Protein AF-A0A958LBC7-F1 (afdb_monomer_lite)

Radius of gyration: 16.99 Å; chains: 1; bounding box: 45×21×52 Å

Sequence (124 aa):
MTSYHLFGLLSSVLFLVMLAIGFGHQVWLIVRRKAEIASGTRSPHTATESLSTNYVATIFLTFYFFFVYGLSTKEIVHYIVWPRLAAALVAVWLLAEIARDRNERRARYFASGAAVLLGLVVLA

Structure (mmCIF, N/CA/C/O backbone):
data_AF-A0A958LBC7-F1
#
_entry.id   AF-A0A958LBC7-F1
#
loop_
_atom_site.group_PDB
_atom_site.id
_atom_site.type_symbol
_atom_site.label_atom_id
_atom_site.label_alt_id
_atom_site.label_comp_id
_atom_site.label_asym_id
_atom_site.label_entity_id
_atom_site.label_seq_id
_atom_site.pdbx_PDB_ins_code
_atom_site.Cartn_x
_atom_site.Cartn_y
_atom_site.Cartn_z
_atom_site.occupancy
_atom_site.B_iso_or_equiv
_atom_site.auth_seq_id
_atom_site.auth_comp_id
_atom_site.auth_asym_id
_atom_site.auth_atom_id
_atom_site.pdbx_PDB_model_num
ATOM 1 N N . MET A 1 1 ? 25.294 6.085 -20.748 1.00 59.06 1 MET A N 1
ATOM 2 C CA . MET A 1 1 ? 24.392 4.986 -20.331 1.00 59.06 1 MET A CA 1
ATOM 3 C C . MET A 1 1 ? 24.420 4.728 -18.823 1.00 59.06 1 MET A C 1
ATOM 5 O O . MET A 1 1 ? 23.378 4.438 -18.262 1.00 59.06 1 MET A O 1
ATOM 9 N N . THR A 1 2 ? 25.541 4.932 -18.128 1.00 74.69 2 THR A N 1
ATOM 10 C CA . THR A 1 2 ? 25.684 4.664 -16.682 1.00 74.69 2 THR A CA 1
ATOM 11 C C . THR A 1 2 ? 24.836 5.564 -15.769 1.00 74.69 2 THR A C 1
ATOM 13 O O . THR A 1 2 ? 24.215 5.068 -14.834 1.00 74.69 2 THR A O 1
ATOM 16 N N . SER A 1 3 ? 24.739 6.868 -16.053 1.00 80.31 3 SER A N 1
ATOM 17 C CA . SER A 1 3 ? 24.035 7.815 -15.168 1.00 80.31 3 SER A CA 1
ATOM 18 C C . SER A 1 3 ? 22.519 7.591 -15.122 1.00 80.31 3 SER A C 1
ATOM 20 O O . SER A 1 3 ? 21.920 7.688 -14.059 1.00 80.31 3 SER A O 1
ATOM 22 N N . TYR A 1 4 ? 21.896 7.238 -16.251 1.00 83.31 4 TYR A N 1
ATOM 23 C CA . TYR A 1 4 ? 20.452 6.984 -16.338 1.00 83.31 4 TYR A CA 1
ATOM 24 C C . TYR A 1 4 ? 20.023 5.799 -15.461 1.00 83.31 4 TYR A C 1
ATOM 26 O O . TYR 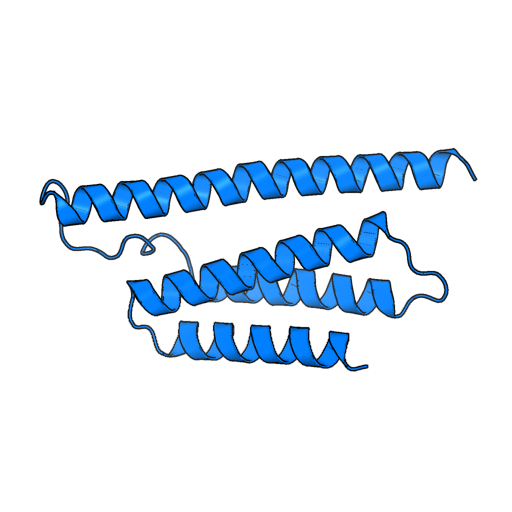A 1 4 ? 19.104 5.926 -14.653 1.00 83.31 4 TYR A O 1
ATOM 34 N N . HIS A 1 5 ? 20.741 4.675 -15.551 1.00 83.88 5 HIS A N 1
ATOM 35 C CA . HIS A 1 5 ? 20.473 3.508 -14.709 1.00 83.88 5 HIS A CA 1
ATOM 36 C C . HIS A 1 5 ? 20.767 3.777 -13.229 1.00 83.88 5 HIS A C 1
ATOM 38 O O . HIS A 1 5 ? 20.027 3.295 -12.375 1.00 83.88 5 HIS A O 1
ATOM 44 N N . LEU A 1 6 ? 21.792 4.579 -12.917 1.00 87.25 6 LEU A N 1
ATOM 45 C CA . LEU A 1 6 ? 22.117 4.957 -11.541 1.00 87.25 6 LEU A CA 1
ATOM 46 C C . LEU A 1 6 ? 21.005 5.800 -10.897 1.00 87.25 6 LEU A C 1
ATOM 48 O O . LEU A 1 6 ? 20.545 5.472 -9.804 1.00 87.25 6 LEU A O 1
ATOM 52 N N . PHE A 1 7 ? 20.535 6.851 -11.579 1.00 89.12 7 PHE A N 1
ATOM 53 C CA . PHE A 1 7 ? 19.434 7.680 -11.077 1.00 89.12 7 PHE A CA 1
ATOM 54 C C . PHE A 1 7 ? 18.116 6.902 -11.003 1.00 89.12 7 PHE A C 1
ATOM 56 O O . PHE A 1 7 ? 17.360 7.066 -10.043 1.00 89.12 7 PHE A O 1
ATOM 63 N N . GLY A 1 8 ? 17.862 6.015 -11.971 1.00 86.38 8 GLY A N 1
ATOM 64 C CA . GLY A 1 8 ? 16.713 5.112 -11.949 1.00 86.38 8 GLY A CA 1
ATOM 65 C C . GLY A 1 8 ? 16.727 4.180 -10.737 1.00 86.38 8 GLY A C 1
ATOM 66 O O . GLY A 1 8 ? 15.743 4.109 -9.996 1.00 86.38 8 GLY A O 1
ATOM 67 N N . LEU A 1 9 ? 17.863 3.526 -10.481 1.00 88.25 9 LEU A N 1
ATOM 68 C CA . LEU A 1 9 ? 18.049 2.659 -9.321 1.00 88.25 9 LEU A CA 1
ATOM 69 C C . LEU A 1 9 ? 17.861 3.437 -8.015 1.00 88.25 9 LEU A C 1
ATOM 71 O O . LEU A 1 9 ? 17.054 3.029 -7.181 1.00 88.25 9 LEU A O 1
ATOM 75 N N . LEU A 1 10 ? 18.531 4.583 -7.865 1.00 92.06 10 LEU A N 1
ATOM 76 C CA . LEU A 1 10 ? 18.417 5.425 -6.674 1.00 92.06 10 LEU A CA 1
ATOM 77 C C . LEU A 1 10 ? 16.961 5.833 -6.411 1.00 92.06 10 LEU A C 1
ATOM 79 O O . LEU A 1 10 ? 16.474 5.683 -5.292 1.00 92.06 10 LEU A O 1
ATOM 83 N N . SER A 1 11 ? 16.246 6.282 -7.446 1.00 90.56 11 SER A N 1
ATOM 84 C CA . SER A 1 11 ? 14.829 6.638 -7.338 1.00 90.56 11 SER A CA 1
ATOM 85 C C . SER A 1 11 ? 13.976 5.457 -6.871 1.00 90.56 11 SER A C 1
ATOM 87 O O . SER A 1 11 ? 13.151 5.619 -5.971 1.00 90.56 11 SER A O 1
ATOM 89 N N . SER A 1 12 ? 14.192 4.262 -7.429 1.00 90.88 12 SER A N 1
ATOM 90 C CA . SER A 1 12 ? 13.433 3.069 -7.035 1.00 90.88 12 SER A CA 1
ATOM 91 C C . SER A 1 12 ? 13.696 2.636 -5.599 1.00 90.88 12 SER A C 1
ATOM 93 O O . SER A 1 12 ? 12.748 2.321 -4.882 1.00 90.88 12 SER A O 1
ATOM 95 N N . VAL A 1 13 ? 14.955 2.679 -5.156 1.00 92.38 13 VAL A N 1
ATOM 96 C CA . VAL A 1 13 ? 15.334 2.339 -3.782 1.00 92.38 13 VAL A CA 1
ATOM 97 C C . VAL A 1 13 ? 14.706 3.332 -2.814 1.00 92.38 13 VAL A C 1
ATOM 99 O O . VAL A 1 13 ? 14.038 2.917 -1.871 1.00 92.38 13 VAL A O 1
ATOM 102 N N . LEU A 1 14 ? 14.838 4.636 -3.076 1.00 93.44 14 LEU A N 1
ATOM 103 C CA . LEU A 1 14 ? 14.224 5.670 -2.241 1.00 93.44 14 LEU A CA 1
ATOM 104 C C . LEU A 1 14 ? 12.703 5.509 -2.177 1.00 93.44 14 LEU A C 1
ATOM 106 O O . LEU A 1 14 ? 12.130 5.564 -1.091 1.00 93.44 14 LEU A O 1
ATOM 110 N N . PHE A 1 15 ? 12.051 5.251 -3.311 1.00 93.69 15 PHE A N 1
ATOM 111 C CA . PHE A 1 15 ? 10.611 5.018 -3.349 1.00 93.69 15 PHE A CA 1
ATOM 112 C C . PHE A 1 15 ? 10.206 3.796 -2.516 1.00 93.69 15 PHE A C 1
ATOM 114 O O . PHE A 1 15 ? 9.269 3.887 -1.727 1.00 93.69 15 PHE A O 1
ATOM 121 N N . LEU A 1 16 ? 10.910 2.669 -2.654 1.00 93.38 16 LEU A N 1
ATOM 122 C CA . LEU A 1 16 ? 10.619 1.449 -1.895 1.00 93.38 16 LEU A CA 1
ATOM 123 C C . LEU A 1 16 ? 10.845 1.636 -0.392 1.00 93.38 16 LEU A C 1
ATOM 125 O O . LEU A 1 16 ? 10.032 1.170 0.402 1.00 93.38 16 LEU A O 1
ATOM 129 N N . VAL A 1 17 ? 11.899 2.355 0.003 1.00 94.31 17 VAL A N 1
ATOM 130 C CA . VAL A 1 17 ? 12.156 2.685 1.413 1.00 94.31 17 VAL A CA 1
ATOM 131 C C . VAL A 1 17 ? 11.039 3.572 1.965 1.00 94.31 17 VAL A C 1
ATOM 133 O O . VAL A 1 17 ? 10.491 3.272 3.024 1.00 94.31 17 VAL A O 1
ATOM 136 N N . MET A 1 18 ? 10.640 4.621 1.239 1.00 94.12 18 MET A N 1
ATOM 137 C CA . MET A 1 18 ? 9.535 5.492 1.660 1.00 94.12 18 MET A CA 1
ATOM 138 C C . MET A 1 18 ? 8.201 4.743 1.725 1.00 94.12 18 MET A C 1
ATOM 140 O O . MET A 1 18 ? 7.436 4.934 2.671 1.00 94.12 18 MET A O 1
ATOM 144 N N . LEU A 1 19 ? 7.940 3.853 0.764 1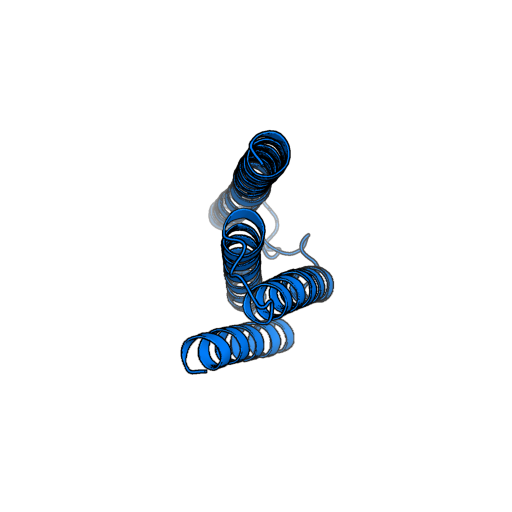.00 92.94 19 LEU A N 1
ATOM 145 C CA . LEU A 1 19 ? 6.768 2.981 0.766 1.00 92.94 19 LEU A CA 1
ATOM 146 C C . LEU A 1 19 ? 6.769 2.074 2.000 1.00 92.94 19 LEU A C 1
ATOM 148 O O . LEU A 1 19 ? 5.757 2.006 2.692 1.00 92.94 19 LEU A O 1
ATOM 152 N N . ALA A 1 20 ? 7.891 1.416 2.302 1.00 90.50 20 ALA A N 1
ATOM 153 C CA . ALA A 1 20 ? 8.013 0.519 3.446 1.00 90.50 20 ALA A CA 1
ATOM 154 C C . ALA A 1 20 ? 7.821 1.256 4.779 1.00 90.50 20 ALA A C 1
ATOM 156 O O . ALA A 1 20 ? 7.083 0.775 5.637 1.00 90.50 20 ALA A O 1
ATOM 157 N N . ILE A 1 21 ? 8.423 2.439 4.938 1.00 93.62 21 ILE A N 1
ATOM 158 C CA . ILE A 1 21 ? 8.270 3.266 6.145 1.00 93.62 21 ILE A CA 1
ATOM 159 C C . ILE A 1 21 ? 6.817 3.729 6.296 1.00 93.62 21 ILE A C 1
ATOM 161 O O . ILE A 1 21 ? 6.209 3.529 7.349 1.00 93.62 21 ILE A O 1
ATOM 165 N N . GLY A 1 22 ? 6.240 4.323 5.247 1.00 91.62 22 GLY A N 1
ATOM 166 C CA . GLY A 1 22 ? 4.877 4.850 5.284 1.00 91.62 22 GLY A CA 1
ATOM 167 C C . GLY A 1 22 ? 3.840 3.754 5.518 1.00 91.62 22 GLY A C 1
ATOM 168 O O . GLY A 1 22 ? 2.967 3.893 6.378 1.00 91.62 22 GLY A O 1
ATOM 169 N N . PHE A 1 23 ? 3.966 2.636 4.802 1.00 91.06 23 PHE A N 1
ATOM 170 C CA . PHE A 1 23 ? 3.090 1.484 4.972 1.00 91.06 23 PHE A CA 1
ATOM 171 C C . PHE A 1 23 ? 3.264 0.833 6.344 1.00 91.06 23 PHE A C 1
ATOM 173 O O . PHE A 1 23 ? 2.273 0.608 7.033 1.00 91.06 23 PHE A O 1
ATOM 180 N N . GLY A 1 24 ? 4.503 0.594 6.781 1.00 89.75 24 GLY A N 1
ATOM 181 C CA . GLY A 1 24 ? 4.794 0.014 8.092 1.00 89.75 24 GLY A CA 1
ATOM 182 C C . GLY A 1 24 ? 4.206 0.842 9.233 1.00 89.75 24 GLY A C 1
ATOM 183 O O . GLY A 1 24 ? 3.577 0.291 10.136 1.00 89.75 24 GLY A O 1
ATOM 184 N N . HIS A 1 25 ? 4.308 2.171 9.149 1.00 91.19 25 HIS A N 1
ATOM 185 C CA . HIS A 1 25 ? 3.673 3.071 10.108 1.00 91.19 25 HIS A CA 1
ATOM 186 C C . HIS A 1 25 ? 2.136 2.960 10.090 1.00 91.19 25 HIS A C 1
ATOM 188 O O . HIS A 1 25 ? 1.513 2.927 11.152 1.00 91.19 25 HIS A O 1
ATOM 194 N N . GLN A 1 26 ? 1.511 2.842 8.911 1.00 90.56 26 GLN A N 1
ATOM 195 C CA . GLN A 1 26 ? 0.061 2.623 8.803 1.00 90.56 26 GLN A CA 1
ATOM 196 C C . GLN A 1 26 ? -0.369 1.283 9.413 1.00 90.56 26 GLN A C 1
ATOM 198 O O . GLN A 1 26 ? -1.319 1.251 10.195 1.00 90.56 26 GLN A O 1
ATOM 203 N N . VAL A 1 27 ? 0.345 0.191 9.119 1.00 88.81 27 VAL A N 1
ATOM 204 C CA . VAL A 1 27 ? 0.069 -1.127 9.716 1.00 88.81 27 VAL A CA 1
ATOM 205 C C . VAL A 1 27 ? 0.198 -1.065 11.235 1.00 88.81 27 VAL A C 1
ATOM 207 O O . VAL A 1 27 ? -0.700 -1.520 11.943 1.00 88.81 27 VAL A O 1
ATOM 210 N N . TRP A 1 28 ? 1.269 -0.452 11.744 1.00 89.12 28 TRP A N 1
ATOM 211 C CA . TRP A 1 28 ? 1.478 -0.291 13.181 1.00 89.12 28 TRP A CA 1
ATOM 212 C C . TRP A 1 28 ? 0.331 0.480 13.849 1.00 89.12 28 TRP A C 1
ATOM 214 O O . TRP A 1 28 ? -0.181 0.038 14.879 1.00 89.12 28 TRP A O 1
ATOM 224 N N . LEU A 1 29 ? -0.136 1.579 13.244 1.00 89.44 29 LEU A N 1
ATOM 225 C CA . LEU A 1 29 ? -1.282 2.339 13.754 1.00 89.44 29 LEU A CA 1
ATOM 226 C C . LEU A 1 29 ? -2.568 1.506 13.784 1.00 89.44 29 LEU A C 1
ATOM 228 O O . LEU A 1 29 ? -3.304 1.568 14.770 1.00 89.44 29 LEU A O 1
ATOM 232 N N . ILE A 1 30 ? -2.841 0.732 12.731 1.00 88.81 30 ILE A N 1
ATOM 233 C CA . ILE A 1 30 ? -4.026 -0.133 12.660 1.00 88.81 30 ILE A CA 1
ATOM 234 C C . ILE A 1 30 ? -3.958 -1.206 13.753 1.00 88.81 30 ILE A C 1
ATOM 236 O O . ILE A 1 30 ? -4.910 -1.352 14.519 1.00 88.81 30 ILE A O 1
ATOM 240 N N . VAL A 1 31 ? -2.830 -1.914 13.873 1.00 88.19 31 VAL A N 1
ATOM 241 C CA . VAL A 1 31 ? -2.633 -2.974 14.878 1.00 88.19 31 VAL A CA 1
ATOM 242 C C . VAL A 1 31 ? -2.765 -2.418 16.293 1.00 88.19 31 VAL A C 1
ATOM 244 O O . VAL A 1 31 ? -3.500 -2.977 17.108 1.00 88.19 31 VAL A O 1
ATOM 247 N N . ARG A 1 32 ? -2.114 -1.285 16.576 1.00 88.50 32 ARG A N 1
ATOM 248 C CA . ARG A 1 32 ? -2.194 -0.625 17.881 1.00 88.50 32 ARG A CA 1
ATOM 249 C C . ARG A 1 32 ? -3.634 -0.246 18.233 1.00 88.50 32 ARG A C 1
ATOM 251 O O . ARG A 1 32 ? -4.079 -0.534 19.338 1.00 88.50 32 ARG A O 1
ATOM 258 N N . ARG A 1 33 ? -4.382 0.355 17.301 1.00 88.38 33 ARG A N 1
ATOM 259 C CA . ARG A 1 33 ? -5.786 0.736 17.539 1.00 88.38 33 ARG A CA 1
ATOM 260 C C . ARG A 1 33 ? -6.676 -0.480 17.767 1.00 88.38 33 ARG A C 1
ATOM 262 O O . ARG A 1 33 ? -7.511 -0.441 18.662 1.00 88.38 33 ARG A O 1
ATOM 269 N N . LYS A 1 34 ? -6.479 -1.567 17.012 1.00 86.62 34 LYS A N 1
ATOM 270 C CA . LYS A 1 34 ? -7.202 -2.830 17.234 1.00 86.62 34 LYS A CA 1
ATOM 271 C C . LYS A 1 34 ? -6.955 -3.388 18.635 1.00 86.62 34 LYS A C 1
ATOM 273 O O . LYS A 1 34 ? -7.907 -3.815 19.281 1.00 86.62 34 LYS A O 1
ATOM 278 N N . ALA A 1 35 ? -5.712 -3.335 19.116 1.00 86.69 35 ALA A N 1
ATOM 279 C CA . ALA A 1 35 ? -5.377 -3.740 20.478 1.00 86.69 35 ALA A CA 1
ATOM 280 C C . ALA A 1 35 ? -6.050 -2.839 21.533 1.00 86.69 35 ALA A C 1
ATOM 282 O O . ALA A 1 35 ? -6.657 -3.366 22.458 1.00 86.69 35 ALA A O 1
ATOM 283 N N . GLU A 1 36 ? -6.016 -1.510 21.359 1.00 86.50 36 GLU A N 1
ATOM 284 C CA . GLU A 1 36 ? -6.662 -0.536 22.265 1.00 86.50 36 GLU A CA 1
ATOM 285 C C . GLU A 1 36 ? -8.192 -0.717 22.355 1.00 86.50 36 GLU A C 1
ATOM 287 O O . GLU A 1 36 ? -8.782 -0.533 23.423 1.00 86.50 36 GLU A O 1
ATOM 292 N N . ILE A 1 37 ? -8.842 -1.073 21.240 1.00 85.00 37 ILE A N 1
ATOM 293 C CA . ILE A 1 37 ? -10.281 -1.380 21.192 1.00 85.00 37 ILE A CA 1
ATOM 294 C C . ILE A 1 37 ? -10.562 -2.703 21.917 1.00 85.00 37 ILE A C 1
ATOM 296 O O . ILE A 1 37 ? -11.492 -2.780 22.717 1.00 85.00 37 ILE A O 1
ATOM 300 N N . ALA A 1 38 ? -9.746 -3.735 21.677 1.00 83.62 38 ALA A N 1
ATOM 301 C CA . ALA A 1 38 ? -9.903 -5.040 22.317 1.00 83.62 38 ALA A CA 1
ATOM 302 C C . ALA A 1 38 ? -9.689 -4.987 23.842 1.00 83.62 38 ALA A C 1
ATOM 304 O O . ALA A 1 38 ? -10.357 -5.710 24.576 1.00 83.62 38 ALA A O 1
ATOM 305 N N . SER A 1 39 ? -8.799 -4.114 24.327 1.00 84.75 39 SER A N 1
ATOM 306 C CA . SER A 1 39 ? -8.551 -3.899 25.759 1.0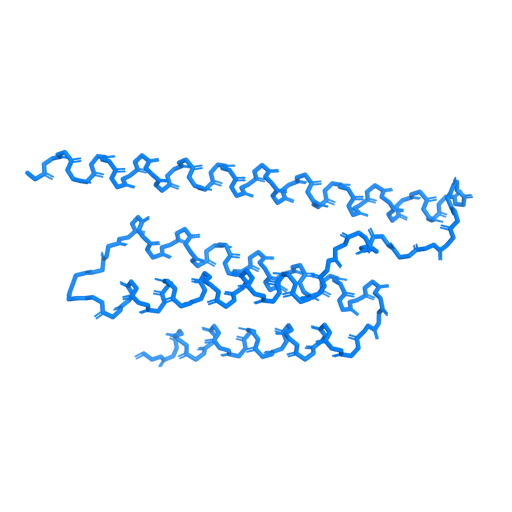0 84.75 39 SER A CA 1
ATOM 307 C C . SER A 1 39 ? -9.550 -2.948 26.432 1.00 84.75 39 SER A C 1
ATOM 309 O O . SER A 1 39 ? -9.399 -2.651 27.616 1.00 84.75 39 SER A O 1
ATOM 311 N N . GLY A 1 40 ? -10.543 -2.428 25.698 1.00 80.44 40 GLY A N 1
ATOM 312 C CA . GLY A 1 40 ? -11.555 -1.497 26.217 1.00 80.44 40 GLY A CA 1
ATOM 313 C C . GLY A 1 40 ? -11.009 -0.120 26.616 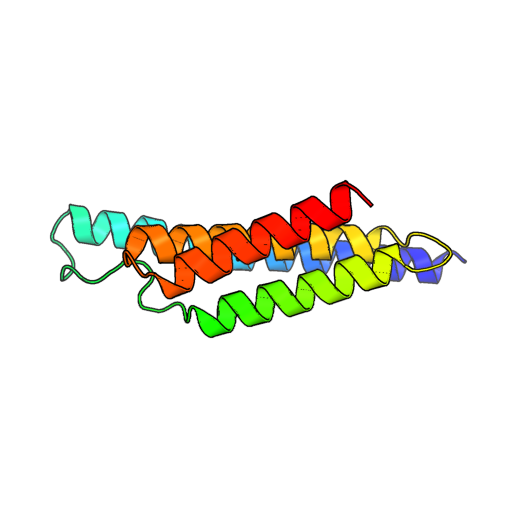1.00 80.44 40 GLY A C 1
ATOM 314 O O . GLY A 1 40 ? -11.717 0.674 27.228 1.00 80.44 40 GLY A O 1
ATOM 315 N N . THR A 1 41 ? -9.752 0.182 26.282 1.00 77.25 41 THR A N 1
ATOM 316 C CA . THR A 1 41 ? -9.068 1.437 26.647 1.00 77.25 41 THR A CA 1
ATOM 317 C C . THR A 1 41 ? -9.424 2.581 25.692 1.00 77.25 41 THR A C 1
ATOM 319 O O . THR A 1 41 ? -9.115 3.742 25.957 1.00 77.25 41 THR A O 1
ATOM 322 N N . ARG A 1 42 ? -10.090 2.259 24.577 1.00 74.50 42 ARG A N 1
ATOM 323 C CA . ARG A 1 42 ? -10.576 3.192 23.560 1.00 74.50 42 ARG A CA 1
ATOM 324 C C . ARG A 1 42 ? -12.035 2.882 23.221 1.00 74.50 42 ARG A C 1
ATOM 326 O O . ARG A 1 42 ? -12.430 1.722 23.184 1.00 74.50 42 ARG A O 1
ATOM 333 N N . SER A 1 43 ? -12.813 3.932 22.942 1.00 71.38 43 SER A N 1
ATOM 334 C CA . SER A 1 43 ? -14.184 3.828 22.413 1.00 71.38 43 SER A CA 1
ATOM 335 C C . SER A 1 43 ? -14.232 2.878 21.199 1.00 71.38 43 SER A C 1
ATOM 337 O O . SER A 1 43 ? -13.267 2.880 20.426 1.00 71.38 43 SER A O 1
ATOM 339 N N . PRO A 1 44 ? -15.313 2.094 20.994 1.00 68.94 44 PRO A N 1
ATOM 340 C CA . PRO A 1 44 ? -15.427 1.074 19.943 1.00 68.94 44 PRO A CA 1
ATOM 341 C C . PRO A 1 44 ? -15.605 1.676 18.536 1.00 68.94 44 PRO A C 1
ATOM 343 O O . PRO A 1 44 ? -16.588 1.434 17.840 1.00 68.94 44 PRO A O 1
ATOM 346 N N . HIS A 1 45 ? -14.648 2.491 18.112 1.00 74.62 45 HIS A N 1
ATOM 347 C CA . HIS A 1 45 ? -14.531 3.001 16.752 1.00 74.62 45 HIS A CA 1
ATOM 348 C C . HIS A 1 45 ? -13.706 2.026 15.909 1.00 74.62 45 HIS A C 1
ATOM 350 O O . HIS A 1 45 ? -12.923 1.245 16.439 1.00 74.62 45 HIS A O 1
ATOM 356 N N . THR A 1 46 ? -13.837 2.074 14.586 1.00 78.81 46 THR A N 1
ATOM 357 C CA . THR A 1 46 ? -13.055 1.214 13.681 1.00 78.81 46 THR A CA 1
ATOM 358 C C . THR A 1 46 ? -11.589 1.659 13.626 1.00 78.81 46 THR A C 1
ATOM 360 O O . THR A 1 46 ? -11.306 2.855 13.522 1.00 78.81 46 THR A O 1
ATOM 363 N N . ALA A 1 47 ? -10.633 0.727 13.650 1.00 78.25 47 ALA A N 1
ATOM 364 C CA . ALA A 1 47 ? -9.198 1.040 13.664 1.00 78.25 47 ALA A CA 1
ATOM 365 C C . ALA A 1 47 ? -8.733 1.843 12.429 1.00 78.25 47 ALA A C 1
ATOM 367 O O . ALA A 1 47 ? -7.783 2.633 12.504 1.00 78.25 47 ALA A O 1
ATOM 368 N N . THR A 1 48 ? -9.435 1.677 11.309 1.00 81.00 48 THR A N 1
ATOM 369 C CA . THR A 1 48 ? -9.178 2.314 10.012 1.00 81.00 48 THR A CA 1
ATOM 370 C C . THR A 1 48 ? -9.986 3.593 9.772 1.00 81.00 48 THR A C 1
ATOM 372 O O . THR A 1 48 ? -9.960 4.119 8.664 1.00 81.00 48 THR A O 1
ATOM 375 N N . GLU A 1 49 ? -10.667 4.148 10.781 1.00 79.31 49 GLU A N 1
ATOM 376 C CA . GLU A 1 49 ? -11.532 5.334 10.617 1.00 79.31 49 GLU A CA 1
ATOM 377 C C . GLU A 1 49 ? -10.803 6.551 10.013 1.00 79.31 49 GLU A C 1
ATOM 379 O O . GLU A 1 49 ? -11.390 7.320 9.257 1.00 79.31 49 GLU A O 1
ATOM 384 N N . SER A 1 50 ? -9.499 6.700 10.272 1.00 79.50 50 SER A N 1
ATOM 385 C CA . SER A 1 50 ? -8.691 7.789 9.703 1.00 79.50 50 SER A CA 1
ATOM 386 C C . SER A 1 50 ? -8.304 7.599 8.228 1.00 79.50 50 SER A C 1
ATOM 388 O O . SER A 1 50 ? -7.705 8.501 7.646 1.00 79.50 50 SER A O 1
ATOM 390 N N . LEU A 1 51 ? -8.565 6.433 7.627 1.00 85.94 51 LEU A N 1
ATOM 391 C CA . LEU A 1 51 ? -8.232 6.132 6.232 1.00 85.94 51 LEU A CA 1
ATOM 392 C C . LEU A 1 51 ? -9.452 6.343 5.325 1.00 85.94 51 LEU A C 1
ATOM 394 O O . LEU A 1 51 ? -10.485 5.688 5.460 1.00 85.94 51 LEU A O 1
ATOM 398 N N . SER A 1 52 ? -9.307 7.233 4.341 1.00 90.62 52 SER A N 1
ATOM 399 C CA . SER A 1 52 ? -10.326 7.443 3.311 1.00 90.62 52 SER A CA 1
ATOM 400 C C . SER A 1 52 ? -10.266 6.335 2.260 1.00 90.62 52 SER A C 1
ATOM 402 O O . SER A 1 52 ? -9.287 6.220 1.521 1.00 90.62 52 SER A O 1
ATOM 404 N N . THR A 1 53 ? -11.347 5.559 2.150 1.00 91.38 53 THR A N 1
ATOM 405 C CA . THR A 1 53 ? -11.519 4.504 1.138 1.00 91.38 53 THR A CA 1
ATOM 406 C C . THR A 1 53 ? -11.254 5.032 -0.276 1.00 91.38 53 THR A C 1
ATOM 408 O O . THR A 1 53 ? -10.533 4.404 -1.048 1.00 91.38 53 THR A O 1
ATOM 411 N N . ASN A 1 54 ? -11.764 6.227 -0.596 1.00 93.81 54 ASN A N 1
ATOM 412 C CA . ASN A 1 54 ? -11.572 6.850 -1.907 1.00 93.81 54 ASN A CA 1
ATOM 413 C C . ASN A 1 54 ? -10.114 7.249 -2.146 1.00 93.81 54 ASN A C 1
ATOM 415 O O . ASN A 1 54 ? -9.598 7.049 -3.238 1.00 93.81 54 ASN A O 1
ATOM 419 N N . TYR A 1 55 ? -9.435 7.784 -1.129 1.00 93.12 55 TYR A N 1
ATOM 420 C CA . TYR A 1 55 ? -8.026 8.157 -1.250 1.00 93.12 55 TYR A CA 1
ATOM 421 C C . TYR A 1 55 ? -7.146 6.935 -1.537 1.00 93.12 55 TYR A C 1
ATOM 423 O O . TYR A 1 55 ? -6.329 6.967 -2.456 1.00 93.12 55 TYR A O 1
ATOM 431 N N . VAL A 1 56 ? -7.364 5.830 -0.814 1.00 93.50 56 VAL A N 1
ATOM 432 C CA . VAL A 1 56 ? -6.628 4.577 -1.043 1.00 93.50 56 VAL A CA 1
ATOM 433 C C . VAL A 1 56 ? -6.943 3.997 -2.430 1.00 93.50 56 VAL A C 1
ATOM 435 O O . VAL A 1 56 ? -6.030 3.551 -3.122 1.00 93.50 56 VAL A O 1
ATOM 438 N N . ALA A 1 57 ? -8.200 4.059 -2.883 1.00 95.00 57 ALA A N 1
ATOM 439 C CA . ALA A 1 57 ? -8.577 3.630 -4.232 1.00 95.00 57 ALA A CA 1
ATOM 440 C C . ALA A 1 57 ? -7.905 4.475 -5.334 1.00 95.00 57 ALA A C 1
ATOM 442 O O . ALA A 1 57 ? -7.416 3.927 -6.322 1.00 95.00 57 ALA A O 1
ATOM 443 N N . THR A 1 58 ? -7.815 5.795 -5.153 1.00 96.25 58 THR A N 1
ATOM 444 C CA . THR A 1 58 ? -7.105 6.686 -6.084 1.00 96.25 58 THR A CA 1
ATOM 445 C C . THR A 1 58 ? -5.607 6.388 -6.117 1.00 96.25 58 THR A C 1
ATOM 447 O O . THR A 1 58 ? -5.013 6.345 -7.198 1.00 96.25 58 THR A O 1
ATOM 450 N N . ILE A 1 59 ? -4.995 6.132 -4.955 1.00 94.31 59 ILE A N 1
ATOM 451 C CA . ILE A 1 59 ? -3.595 5.697 -4.868 1.00 94.31 59 ILE A CA 1
ATOM 452 C C . ILE A 1 59 ? -3.387 4.401 -5.654 1.00 94.31 59 ILE A C 1
ATOM 454 O O . ILE A 1 59 ? -2.454 4.318 -6.455 1.00 94.31 59 ILE A O 1
ATOM 458 N N . PHE A 1 60 ? -4.268 3.414 -5.460 1.00 96.00 60 PHE A N 1
ATOM 459 C CA . PHE A 1 60 ? -4.226 2.165 -6.216 1.00 96.00 60 PHE A CA 1
ATOM 460 C C . PHE A 1 60 ? -4.258 2.431 -7.726 1.00 96.00 60 PHE A C 1
ATOM 462 O O . PHE A 1 60 ? -3.344 2.001 -8.426 1.00 96.00 60 PHE A O 1
ATOM 469 N N . LEU A 1 61 ? -5.255 3.174 -8.221 1.00 96.38 61 LEU A N 1
ATOM 470 C CA . LEU A 1 61 ? -5.402 3.458 -9.655 1.00 96.38 61 LEU A CA 1
ATOM 471 C C . LEU A 1 61 ? -4.177 4.168 -10.233 1.00 96.38 61 LEU A C 1
ATOM 473 O O . LEU A 1 61 ? -3.719 3.825 -11.319 1.00 96.38 61 LEU A O 1
ATOM 477 N N . THR A 1 62 ? -3.610 5.112 -9.485 1.00 95.56 62 THR A N 1
ATOM 478 C CA . THR A 1 62 ? -2.414 5.854 -9.902 1.00 95.56 62 THR A CA 1
ATOM 479 C C . THR A 1 62 ? -1.226 4.918 -10.105 1.00 95.56 62 THR A C 1
ATOM 481 O O . THR A 1 62 ? -0.588 4.927 -11.159 1.00 95.56 62 THR A O 1
ATOM 484 N N . PHE A 1 63 ? -0.933 4.075 -9.111 1.00 94.94 63 PHE A N 1
ATOM 485 C CA . PHE A 1 63 ? 0.188 3.144 -9.209 1.00 94.94 63 PHE A CA 1
ATOM 486 C C . PHE A 1 63 ? -0.065 2.028 -10.218 1.00 94.94 63 PHE A C 1
ATOM 488 O O . PHE A 1 63 ? 0.860 1.653 -10.935 1.00 94.94 63 PHE A O 1
ATOM 495 N N . TYR A 1 64 ? -1.306 1.560 -10.334 1.00 95.00 64 TYR A N 1
ATOM 496 C CA . TYR A 1 64 ? -1.713 0.610 -11.360 1.00 95.00 64 TYR A CA 1
ATOM 497 C C . TYR A 1 64 ? -1.482 1.168 -12.771 1.00 95.00 64 TYR A C 1
ATOM 499 O O . TYR A 1 64 ? -0.840 0.509 -13.586 1.00 95.00 64 TYR A O 1
ATOM 507 N N . PHE A 1 65 ? -1.910 2.401 -13.060 1.00 94.62 65 PHE A N 1
ATOM 508 C CA . PHE A 1 65 ? -1.687 3.009 -14.374 1.00 94.62 65 PHE A CA 1
ATOM 509 C C . PHE A 1 65 ? -0.207 3.214 -14.681 1.00 94.62 65 PHE A C 1
ATOM 511 O O . PHE A 1 65 ? 0.224 2.911 -15.791 1.00 94.62 65 PHE A O 1
ATOM 518 N N . PHE A 1 66 ? 0.600 3.653 -13.712 1.00 92.38 66 PHE A N 1
ATOM 519 C CA . PHE A 1 66 ? 2.046 3.756 -13.922 1.00 92.38 66 PHE A CA 1
ATOM 520 C C . PHE A 1 66 ? 2.726 2.399 -14.121 1.00 92.38 66 PHE A C 1
ATOM 522 O O . PHE A 1 66 ? 3.689 2.308 -14.881 1.00 92.38 66 PHE A O 1
ATOM 529 N N . PHE A 1 67 ? 2.233 1.352 -13.462 1.00 93.12 67 PHE A N 1
ATOM 530 C CA . PHE A 1 67 ? 2.702 -0.015 -13.660 1.00 93.12 67 PHE A CA 1
ATOM 531 C C . PHE A 1 67 ? 2.384 -0.519 -15.075 1.00 93.12 67 PHE A C 1
ATOM 533 O O . PHE A 1 67 ? 3.304 -0.906 -15.792 1.00 93.12 67 PHE A O 1
ATOM 540 N N . VAL A 1 68 ? 1.123 -0.426 -15.514 1.00 92.44 68 VAL A N 1
ATOM 541 C CA . VAL A 1 68 ? 0.704 -0.828 -16.872 1.00 92.44 68 VAL A CA 1
ATOM 542 C C . VAL A 1 68 ? 1.427 -0.013 -17.944 1.00 92.44 68 VAL A C 1
ATOM 544 O O . VAL A 1 68 ? 1.894 -0.567 -18.939 1.00 92.44 68 VAL A O 1
ATOM 547 N N . TYR A 1 69 ? 1.583 1.295 -17.724 1.00 91.06 69 TYR A N 1
ATOM 548 C CA . TYR A 1 69 ? 2.351 2.158 -18.618 1.00 91.06 69 TYR A CA 1
ATOM 549 C C . TYR A 1 69 ? 3.802 1.681 -18.744 1.00 91.06 69 TYR A C 1
ATOM 551 O O . TYR A 1 69 ? 4.306 1.548 -19.855 1.00 91.06 69 TYR A O 1
ATOM 559 N N . GLY A 1 70 ? 4.456 1.372 -17.620 1.00 88.56 70 GLY A N 1
ATOM 560 C CA . GLY A 1 70 ? 5.832 0.876 -17.612 1.00 88.56 70 GLY A CA 1
ATOM 561 C C . GLY A 1 70 ? 6.003 -0.513 -18.236 1.00 88.56 70 GLY A C 1
ATOM 562 O O . GLY A 1 70 ? 7.089 -0.820 -18.716 1.00 88.56 70 GLY A O 1
ATOM 563 N N . LEU A 1 71 ? 4.957 -1.345 -18.253 1.00 90.12 71 LEU A N 1
ATOM 564 C CA . LEU A 1 71 ? 4.955 -2.610 -18.999 1.00 90.12 71 LEU A CA 1
ATOM 565 C C . LEU A 1 71 ? 4.764 -2.404 -20.506 1.00 90.12 71 LEU A C 1
ATOM 567 O O . LEU A 1 71 ? 5.257 -3.195 -21.300 1.00 90.12 71 LEU A O 1
ATOM 571 N N . SER A 1 72 ? 4.069 -1.337 -20.901 1.00 88.88 72 SER A N 1
ATOM 572 C CA . SER A 1 72 ? 3.761 -1.042 -22.306 1.00 88.88 72 SER A CA 1
ATOM 573 C C . SER A 1 72 ? 4.929 -0.398 -23.067 1.00 88.88 72 SER A C 1
ATOM 575 O O . SER A 1 72 ? 4.823 -0.154 -24.270 1.00 88.88 72 SER A O 1
ATOM 577 N N . THR A 1 73 ? 6.040 -0.074 -22.399 1.00 87.56 73 THR A N 1
ATOM 578 C CA . THR A 1 73 ? 7.220 0.501 -23.056 1.00 87.56 73 THR A CA 1
ATOM 579 C C . THR A 1 73 ? 8.024 -0.567 -23.798 1.00 87.56 73 THR A C 1
ATOM 581 O O . THR A 1 73 ? 8.118 -1.708 -23.361 1.00 87.56 73 THR A O 1
ATOM 584 N N . LYS A 1 74 ? 8.671 -0.179 -24.909 1.00 82.62 74 LYS A N 1
ATOM 585 C CA . LYS A 1 74 ? 9.473 -1.083 -25.763 1.00 82.62 74 LYS A CA 1
ATOM 586 C C . LYS A 1 74 ? 10.552 -1.858 -24.993 1.00 82.62 74 LYS A C 1
ATOM 588 O O . LYS A 1 74 ? 10.862 -2.990 -25.342 1.00 82.62 74 LYS A O 1
ATOM 593 N N . GLU A 1 75 ? 11.118 -1.243 -23.961 1.00 83.50 75 GLU A N 1
ATOM 594 C CA . GLU A 1 75 ? 12.042 -1.879 -23.027 1.00 83.50 75 GLU A CA 1
ATOM 595 C C . GLU A 1 75 ? 11.458 -1.782 -21.619 1.00 83.50 75 GLU A C 1
ATOM 597 O O . GLU A 1 75 ? 11.047 -0.701 -21.187 1.00 83.50 75 GLU A O 1
ATOM 602 N N . ILE A 1 76 ? 11.414 -2.903 -20.898 1.00 80.81 76 ILE A N 1
ATOM 603 C CA . ILE A 1 76 ? 10.877 -2.933 -19.537 1.00 80.81 76 ILE A CA 1
ATOM 604 C C . ILE A 1 76 ? 11.892 -2.300 -18.590 1.00 80.81 76 ILE A C 1
ATOM 606 O O . ILE A 1 76 ? 12.941 -2.864 -18.254 1.00 80.81 76 ILE A O 1
ATOM 610 N N . VAL A 1 77 ? 11.548 -1.113 -18.106 1.00 81.75 77 VAL A N 1
ATOM 611 C CA . VAL A 1 77 ? 12.368 -0.377 -17.155 1.00 81.75 77 VAL A CA 1
ATOM 612 C C . VAL A 1 77 ? 12.033 -0.826 -15.730 1.00 81.75 77 VAL A C 1
ATOM 614 O O . VAL A 1 77 ? 11.089 -0.355 -15.095 1.00 81.75 77 VAL A O 1
ATOM 617 N N . HIS A 1 78 ? 12.837 -1.747 -15.203 1.00 82.94 78 HIS A N 1
ATOM 618 C CA . HIS A 1 78 ? 12.563 -2.476 -13.959 1.00 82.94 78 HIS A CA 1
ATOM 619 C C . HIS A 1 78 ? 12.407 -1.563 -12.730 1.00 82.94 78 HIS A C 1
ATOM 621 O O . HIS A 1 78 ? 11.537 -1.778 -11.888 1.00 82.94 78 HIS A O 1
ATOM 627 N N . TYR A 1 79 ? 13.204 -0.499 -12.641 1.00 84.12 79 TYR A N 1
ATOM 628 C CA . TYR A 1 79 ? 13.141 0.475 -11.545 1.00 84.12 79 TYR A CA 1
ATOM 629 C C . TYR A 1 79 ? 11.903 1.389 -11.608 1.00 84.12 79 TYR A C 1
ATOM 631 O O . TYR A 1 79 ? 11.597 2.098 -10.647 1.00 84.12 79 TYR A O 1
ATOM 639 N N . ILE A 1 80 ? 11.156 1.361 -12.714 1.00 83.06 80 ILE A N 1
ATOM 640 C CA . ILE A 1 80 ? 9.833 1.978 -12.807 1.00 83.06 80 ILE A CA 1
ATOM 641 C C . ILE A 1 80 ? 8.782 0.937 -12.433 1.00 83.06 80 ILE A C 1
ATOM 643 O O . ILE A 1 80 ? 8.063 1.144 -11.465 1.00 83.06 80 ILE A O 1
ATOM 647 N N . VAL A 1 81 ? 8.734 -0.198 -13.125 1.00 89.56 81 VAL A N 1
ATOM 648 C CA . VAL A 1 81 ? 7.635 -1.175 -13.032 1.00 89.56 81 VAL A CA 1
ATOM 649 C C . VAL A 1 81 ? 7.464 -1.765 -11.624 1.00 89.56 81 VAL A C 1
ATOM 651 O O . VAL A 1 81 ? 6.388 -1.649 -11.031 1.00 89.56 81 VAL A O 1
ATOM 654 N N . TRP A 1 82 ? 8.518 -2.347 -11.046 1.00 89.75 82 TRP A N 1
ATOM 655 C CA . TRP A 1 82 ? 8.399 -3.122 -9.802 1.00 89.75 82 TRP A CA 1
ATOM 656 C C . TRP A 1 82 ? 8.007 -2.296 -8.573 1.00 89.75 82 TRP A C 1
ATOM 658 O O . TRP A 1 82 ? 7.131 -2.736 -7.824 1.00 89.75 82 TRP A O 1
ATOM 668 N N . PRO A 1 83 ? 8.553 -1.082 -8.359 1.00 91.56 83 PRO A N 1
ATOM 669 C CA . PRO A 1 83 ? 8.119 -0.263 -7.233 1.00 91.56 83 PRO A CA 1
ATOM 670 C C . PRO A 1 83 ? 6.639 0.125 -7.299 1.00 91.56 83 PRO A C 1
ATOM 672 O O . PRO A 1 83 ? 5.978 0.189 -6.263 1.00 91.56 83 PRO A O 1
ATOM 675 N N . ARG A 1 84 ? 6.089 0.347 -8.503 1.00 93.12 84 ARG A N 1
ATOM 676 C CA . ARG A 1 84 ? 4.666 0.693 -8.654 1.00 93.12 84 ARG A CA 1
ATOM 677 C C . ARG A 1 84 ? 3.771 -0.521 -8.443 1.00 93.12 84 ARG A C 1
ATOM 679 O O . ARG A 1 84 ? 2.734 -0.373 -7.804 1.00 93.12 84 ARG A O 1
ATOM 686 N N . LEU A 1 85 ? 4.200 -1.713 -8.862 1.00 94.25 85 LEU A N 1
ATOM 687 C CA . LEU A 1 85 ? 3.505 -2.953 -8.514 1.00 94.25 85 LEU A CA 1
ATOM 688 C C . LEU A 1 85 ? 3.446 -3.153 -6.992 1.00 94.25 85 LEU A C 1
ATOM 690 O O . LEU A 1 85 ? 2.373 -3.406 -6.450 1.00 94.25 85 LEU A O 1
ATOM 694 N N . ALA A 1 86 ? 4.572 -2.978 -6.293 1.00 93.81 86 ALA A N 1
ATOM 695 C CA . ALA A 1 86 ? 4.616 -3.087 -4.835 1.00 93.81 86 ALA A CA 1
ATOM 696 C C . ALA A 1 86 ? 3.649 -2.099 -4.157 1.00 93.81 86 ALA A C 1
ATOM 698 O O . ALA A 1 86 ? 2.887 -2.482 -3.269 1.00 93.81 86 ALA A O 1
ATOM 699 N N . ALA A 1 87 ? 3.618 -0.844 -4.615 1.00 94.31 87 ALA A N 1
ATOM 700 C CA . ALA A 1 87 ? 2.692 0.159 -4.097 1.00 94.31 87 ALA A CA 1
ATOM 701 C C . ALA A 1 87 ? 1.218 -0.168 -4.403 1.00 94.31 87 ALA A C 1
ATOM 703 O O . ALA A 1 87 ? 0.358 0.012 -3.538 1.00 94.31 87 ALA A O 1
ATOM 704 N N . ALA A 1 88 ? 0.917 -0.689 -5.597 1.00 95.44 88 ALA A N 1
ATOM 705 C CA . ALA A 1 88 ? -0.429 -1.130 -5.953 1.00 95.44 88 ALA A CA 1
ATOM 706 C C . ALA A 1 88 ? -0.897 -2.288 -5.055 1.00 95.44 88 ALA A C 1
ATOM 708 O O . ALA A 1 88 ? -2.008 -2.234 -4.529 1.00 95.44 88 ALA A O 1
ATOM 709 N N . LEU A 1 89 ? -0.040 -3.285 -4.801 1.00 95.31 89 LEU A N 1
ATOM 710 C CA . LEU A 1 89 ? -0.333 -4.404 -3.893 1.00 95.31 89 LEU A CA 1
ATOM 711 C C . LEU A 1 89 ? -0.602 -3.931 -2.458 1.00 95.31 89 LEU A C 1
ATOM 713 O O . LEU A 1 89 ? -1.566 -4.372 -1.831 1.00 95.31 89 LEU A O 1
ATOM 717 N N . VAL A 1 90 ? 0.204 -2.990 -1.958 1.00 95.12 90 VAL A N 1
ATOM 718 C CA . VAL A 1 90 ? -0.014 -2.347 -0.653 1.00 95.12 90 VAL A CA 1
ATOM 719 C C . VAL A 1 90 ? -1.380 -1.654 -0.594 1.00 95.12 90 VAL A C 1
ATOM 721 O O . VAL A 1 90 ? -2.105 -1.798 0.392 1.00 95.12 90 VAL A O 1
ATOM 724 N N . ALA A 1 91 ? -1.772 -0.939 -1.650 1.00 95.12 91 ALA A N 1
ATOM 725 C CA . ALA A 1 91 ? -3.072 -0.278 -1.704 1.00 95.12 91 ALA A CA 1
ATOM 726 C C . ALA A 1 91 ? -4.242 -1.283 -1.723 1.00 95.12 91 ALA A C 1
ATOM 728 O O . ALA A 1 91 ? -5.238 -1.063 -1.030 1.00 95.12 91 ALA A O 1
ATOM 729 N N . VAL A 1 92 ? -4.115 -2.413 -2.435 1.00 95.25 92 VAL A N 1
ATOM 730 C CA . VAL A 1 92 ? -5.112 -3.504 -2.388 1.00 95.25 92 VAL A CA 1
ATOM 731 C C . VAL A 1 92 ? -5.238 -4.074 -0.978 1.00 95.25 92 VAL A C 1
ATOM 733 O O . VAL A 1 92 ? -6.355 -4.262 -0.491 1.00 95.25 92 VAL A O 1
ATOM 736 N N . TRP A 1 93 ? -4.114 -4.301 -0.295 1.00 94.62 93 TRP A N 1
ATOM 737 C CA . TRP A 1 93 ? -4.120 -4.770 1.091 1.00 94.62 93 TRP A CA 1
ATOM 738 C C . TRP A 1 93 ? -4.831 -3.779 2.022 1.00 94.62 93 TRP A C 1
ATOM 740 O O . TRP A 1 93 ? -5.686 -4.187 2.806 1.00 94.62 93 TRP A O 1
ATOM 750 N N . LEU A 1 94 ? -4.560 -2.475 1.890 1.00 93.06 94 LEU A N 1
ATOM 751 C CA . LEU A 1 94 ? -5.236 -1.440 2.681 1.00 93.06 94 LEU A CA 1
ATOM 752 C C . LEU A 1 94 ? -6.747 -1.411 2.419 1.00 93.06 94 LEU A C 1
ATOM 754 O O . LEU A 1 94 ? -7.524 -1.330 3.368 1.00 93.06 94 LEU A O 1
ATOM 758 N N . LEU A 1 95 ? -7.185 -1.522 1.160 1.00 93.56 95 LEU A N 1
ATOM 759 C CA . LEU A 1 95 ? -8.613 -1.606 0.825 1.00 93.56 95 LEU A CA 1
ATOM 760 C C . LEU A 1 95 ? -9.272 -2.846 1.439 1.00 93.56 95 LEU A C 1
ATOM 762 O O . LEU A 1 95 ? -10.389 -2.752 1.950 1.00 93.56 95 LEU A O 1
ATOM 766 N N . ALA A 1 96 ? -8.588 -3.993 1.419 1.00 92.81 96 ALA A N 1
ATOM 767 C CA . ALA A 1 96 ? -9.070 -5.219 2.048 1.00 92.81 96 ALA A CA 1
ATOM 768 C C . ALA A 1 96 ? -9.172 -5.079 3.577 1.00 92.81 96 ALA A C 1
ATOM 770 O O . ALA A 1 96 ? -10.129 -5.571 4.177 1.00 92.81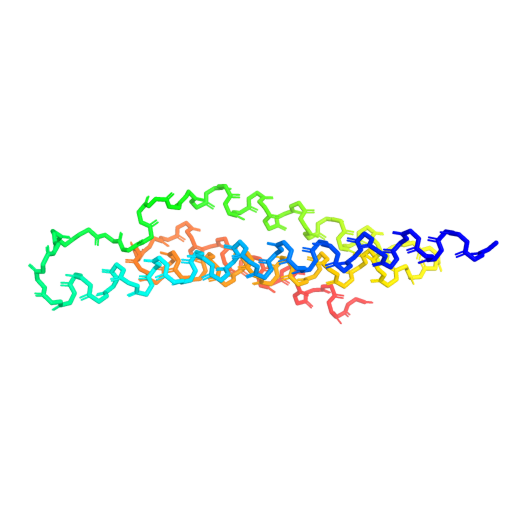 96 ALA A O 1
ATOM 771 N N . GLU A 1 97 ? -8.232 -4.375 4.203 1.00 91.50 97 GLU A N 1
ATOM 772 C CA . GLU A 1 97 ? -8.250 -4.120 5.642 1.00 91.50 97 GLU A CA 1
ATOM 773 C C . GLU A 1 97 ? -9.387 -3.169 6.037 1.00 91.50 97 GLU A C 1
ATOM 775 O O . GLU A 1 97 ? -10.148 -3.480 6.951 1.00 91.50 97 GLU A O 1
ATOM 780 N N . ILE A 1 98 ? -9.590 -2.078 5.288 1.00 90.69 98 ILE A N 1
ATOM 781 C CA . ILE A 1 98 ? -10.734 -1.161 5.453 1.00 90.69 98 ILE A CA 1
ATOM 782 C C . ILE A 1 98 ? -12.058 -1.920 5.282 1.00 90.69 98 ILE A C 1
ATOM 784 O O . ILE A 1 98 ? -12.987 -1.762 6.075 1.00 90.69 98 ILE A O 1
ATOM 788 N N . ALA A 1 99 ? -12.145 -2.779 4.263 1.00 91.25 99 ALA A N 1
ATOM 789 C CA . ALA A 1 99 ? -13.318 -3.603 3.995 1.00 91.25 99 ALA A CA 1
ATOM 790 C C . ALA A 1 99 ? -13.665 -4.547 5.154 1.00 91.25 99 ALA A C 1
ATOM 792 O O . ALA A 1 99 ? -14.846 -4.703 5.472 1.00 91.25 99 ALA A O 1
ATOM 793 N N . ARG A 1 100 ? -12.655 -5.169 5.774 1.00 88.31 100 ARG A N 1
ATOM 794 C CA . ARG A 1 100 ? -12.824 -6.062 6.930 1.00 88.31 100 ARG A CA 1
ATOM 795 C C . ARG A 1 100 ? -13.172 -5.290 8.199 1.00 88.31 100 ARG A C 1
ATOM 797 O O . ARG A 1 100 ? -14.096 -5.679 8.900 1.00 88.31 100 ARG A O 1
ATOM 804 N N . ASP A 1 101 ? -12.459 -4.201 8.468 1.00 87.31 101 ASP A N 1
ATOM 805 C CA . ASP A 1 101 ? -12.564 -3.427 9.708 1.00 87.31 101 ASP A CA 1
ATOM 806 C C . ASP A 1 101 ? -13.874 -2.627 9.793 1.00 87.31 101 ASP A C 1
ATOM 808 O O . ASP A 1 101 ? -14.492 -2.560 10.851 1.00 87.31 101 ASP A O 1
ATOM 812 N N . ARG A 1 102 ? -14.352 -2.073 8.670 1.00 86.56 102 ARG A N 1
ATOM 813 C CA . ARG A 1 102 ? -15.579 -1.251 8.623 1.00 86.56 102 ARG A CA 1
ATOM 814 C C . ARG A 1 102 ? -16.806 -1.994 8.093 1.00 86.56 102 ARG A C 1
ATOM 816 O O . ARG A 1 102 ? -17.879 -1.403 8.000 1.00 86.56 102 ARG A O 1
ATOM 823 N N . ASN A 1 103 ? -16.655 -3.256 7.675 1.00 84.06 103 ASN A N 1
ATOM 824 C CA . ASN A 1 103 ? -17.666 -4.023 6.928 1.00 84.06 103 ASN A CA 1
ATOM 825 C C . ASN A 1 103 ? -18.249 -3.242 5.720 1.00 84.06 103 ASN A C 1
ATOM 827 O O . ASN A 1 103 ? -19.386 -3.449 5.279 1.00 84.06 103 ASN A O 1
ATOM 831 N N . GLU A 1 104 ? -17.468 -2.323 5.149 1.00 86.62 104 GLU A N 1
ATOM 832 C CA . GLU A 1 104 ? -17.940 -1.373 4.144 1.00 86.62 104 GLU A CA 1
ATOM 833 C C . GLU A 1 104 ? -18.045 -2.056 2.768 1.00 86.62 104 GLU A C 1
ATOM 835 O O . GLU A 1 104 ? -17.076 -2.612 2.246 1.00 86.62 104 GLU A O 1
ATOM 840 N N . ARG A 1 105 ? -19.230 -2.021 2.137 1.00 87.44 105 ARG A N 1
ATOM 841 C CA . ARG A 1 105 ? -19.434 -2.618 0.798 1.00 87.44 105 ARG A CA 1
ATOM 842 C C . ARG A 1 105 ? -18.589 -1.937 -0.281 1.00 87.44 105 ARG A C 1
ATOM 844 O O . ARG A 1 105 ? -18.046 -2.620 -1.140 1.00 87.44 105 ARG A O 1
ATOM 851 N N . ARG A 1 106 ? -18.435 -0.610 -0.216 1.00 87.69 106 ARG A N 1
ATOM 852 C CA . ARG A 1 106 ? -17.636 0.163 -1.185 1.00 87.69 106 ARG A CA 1
ATOM 853 C C . ARG A 1 106 ? -16.169 -0.260 -1.171 1.00 87.69 106 ARG A C 1
ATOM 855 O O . ARG A 1 106 ? -15.618 -0.555 -2.224 1.00 87.69 106 ARG A O 1
ATOM 862 N N . ALA A 1 107 ? -15.572 -0.374 0.016 1.00 89.44 107 ALA A N 1
ATOM 863 C CA . ALA A 1 107 ? -14.200 -0.855 0.169 1.00 89.44 107 ALA A CA 1
ATOM 864 C C . ALA A 1 107 ? -14.022 -2.278 -0.389 1.00 89.44 107 ALA A C 1
ATOM 866 O O . ALA A 1 107 ? -13.035 -2.545 -1.067 1.00 89.44 107 ALA A O 1
ATOM 867 N N . ARG A 1 108 ? -15.007 -3.170 -0.195 1.00 91.88 108 ARG A N 1
ATOM 868 C CA . ARG A 1 108 ? -14.999 -4.520 -0.793 1.00 91.88 108 ARG A CA 1
ATOM 869 C C . ARG A 1 108 ? -15.032 -4.495 -2.321 1.00 91.88 108 ARG A C 1
ATOM 871 O O . ARG A 1 108 ? -14.272 -5.231 -2.951 1.00 91.88 108 ARG A O 1
ATOM 878 N N . TYR A 1 109 ? -15.886 -3.665 -2.920 1.00 93.62 109 TYR A N 1
ATOM 879 C CA . TYR A 1 109 ? -15.940 -3.527 -4.378 1.00 93.62 109 TYR A CA 1
ATOM 880 C C . TYR A 1 109 ? -14.631 -2.970 -4.942 1.00 93.62 109 TYR A C 1
ATOM 882 O O . TYR A 1 109 ? -14.113 -3.514 -5.912 1.00 93.62 109 TYR A O 1
ATOM 890 N N . PHE A 1 110 ? -14.040 -1.960 -4.296 1.00 93.75 110 PHE A N 1
ATOM 891 C CA . PHE A 1 110 ? -12.733 -1.452 -4.711 1.00 93.75 110 PHE A CA 1
ATOM 892 C C . PHE A 1 110 ? -11.621 -2.492 -4.551 1.00 93.75 110 PHE A C 1
ATOM 894 O O . PHE A 1 110 ? -10.844 -2.673 -5.480 1.00 93.75 110 PHE A O 1
ATOM 901 N N . ALA A 1 111 ? -11.561 -3.214 -3.428 1.00 92.69 111 ALA A N 1
ATOM 902 C CA . ALA A 1 111 ? -10.550 -4.249 -3.203 1.00 92.69 111 ALA A CA 1
ATOM 903 C C . ALA A 1 111 ? -10.638 -5.385 -4.239 1.00 92.69 111 ALA A C 1
ATOM 905 O O . ALA A 1 111 ? -9.625 -5.790 -4.804 1.00 92.69 111 ALA A O 1
ATOM 906 N N . SER A 1 112 ? -11.850 -5.879 -4.512 1.00 93.12 112 SER A N 1
ATOM 907 C CA . SER A 1 112 ? -12.075 -6.944 -5.501 1.00 93.12 112 SER A CA 1
ATOM 908 C C . SER A 1 112 ? -11.785 -6.480 -6.927 1.00 93.12 112 SER A C 1
ATOM 910 O O . SER A 1 112 ? -11.054 -7.161 -7.641 1.00 93.12 112 SER A O 1
ATOM 912 N N . GLY A 1 113 ? -12.273 -5.301 -7.323 1.00 94.44 113 GLY A N 1
ATOM 913 C CA . GLY A 1 113 ? -11.964 -4.717 -8.629 1.00 94.44 113 GLY A CA 1
ATOM 914 C C . GLY A 1 113 ? -10.462 -4.497 -8.824 1.00 94.44 113 GLY A C 1
ATOM 915 O O . GLY A 1 113 ? -9.918 -4.848 -9.866 1.00 94.44 113 GLY A O 1
ATOM 916 N N . ALA A 1 114 ? -9.772 -3.998 -7.796 1.00 93.81 114 ALA A N 1
ATOM 917 C CA . ALA A 1 114 ? -8.328 -3.803 -7.823 1.00 93.81 114 ALA A CA 1
ATOM 918 C C . ALA A 1 114 ? -7.552 -5.123 -7.980 1.00 93.81 114 ALA A C 1
ATOM 920 O O . ALA A 1 114 ? -6.612 -5.198 -8.772 1.00 93.81 114 ALA A O 1
ATOM 921 N N . ALA A 1 115 ? -7.971 -6.180 -7.276 1.00 93.06 115 ALA A N 1
ATOM 922 C CA . ALA A 1 115 ? -7.376 -7.508 -7.406 1.00 93.06 115 ALA A CA 1
ATOM 923 C C . ALA A 1 115 ? -7.589 -8.107 -8.808 1.00 93.06 115 ALA A C 1
ATOM 925 O O . ALA A 1 115 ? -6.655 -8.668 -9.377 1.00 93.06 115 ALA A O 1
ATOM 926 N N . VAL A 1 116 ? -8.785 -7.946 -9.387 1.00 94.75 116 VAL A N 1
ATOM 927 C CA . VAL A 1 116 ? -9.080 -8.395 -10.758 1.00 94.75 116 VAL A CA 1
ATOM 928 C C . VAL A 1 116 ? -8.204 -7.662 -11.770 1.00 94.75 116 VAL A C 1
ATOM 930 O O . VAL A 1 116 ? -7.593 -8.311 -12.612 1.00 94.75 116 VAL A O 1
ATOM 933 N N . LEU A 1 117 ? -8.088 -6.335 -11.668 1.00 93.50 117 LEU A N 1
ATOM 934 C CA . LEU A 1 117 ? -7.244 -5.542 -12.567 1.00 93.50 117 LEU A CA 1
ATOM 935 C C . LEU A 1 117 ? -5.777 -5.985 -12.524 1.00 93.50 117 LEU A C 1
ATOM 937 O O . LEU A 1 117 ? -5.161 -6.155 -13.572 1.00 93.50 117 LEU A O 1
ATOM 941 N N . LEU A 1 118 ? -5.229 -6.233 -11.331 1.00 91.81 118 LEU A N 1
ATOM 942 C CA . LEU A 1 118 ? -3.874 -6.776 -11.205 1.00 91.81 118 LEU A CA 1
ATOM 943 C C . LEU A 1 118 ? -3.753 -8.176 -11.821 1.00 91.81 118 LEU A C 1
ATOM 945 O O . LEU A 1 118 ? -2.771 -8.449 -12.504 1.00 91.81 118 LEU A O 1
ATOM 949 N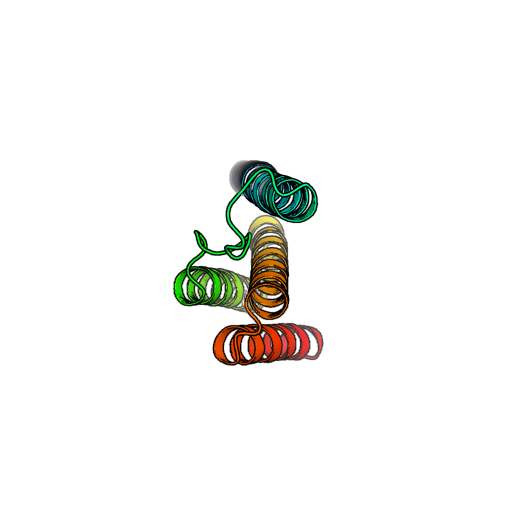 N . GLY A 1 119 ? -4.751 -9.041 -11.622 1.00 90.00 119 GLY A N 1
ATOM 950 C CA . GLY A 1 119 ? -4.779 -10.379 -12.216 1.00 90.00 119 GLY A CA 1
ATOM 951 C C . GLY A 1 119 ? -4.823 -10.361 -13.745 1.00 90.00 119 GLY A C 1
ATOM 952 O O . GLY A 1 119 ? -4.120 -11.142 -14.377 1.00 90.00 119 GLY A O 1
ATOM 953 N N . LEU A 1 120 ? -5.587 -9.441 -14.344 1.00 90.88 120 LEU A N 1
ATOM 954 C CA . LEU A 1 120 ? -5.671 -9.296 -15.802 1.00 90.88 120 LEU A CA 1
ATOM 955 C C . LEU A 1 120 ? -4.321 -8.938 -16.427 1.00 90.88 120 LEU A C 1
ATOM 957 O O . LEU A 1 120 ? -3.979 -9.481 -17.469 1.00 90.88 120 LEU A O 1
ATOM 961 N N . VAL A 1 121 ? -3.541 -8.066 -15.784 1.00 87.06 121 VAL A N 1
ATOM 962 C CA . VAL A 1 121 ? -2.219 -7.665 -16.292 1.00 87.06 121 VAL A CA 1
ATOM 963 C C . VAL A 1 121 ? -1.198 -8.799 -16.200 1.00 87.06 121 VAL A C 1
ATOM 965 O O . VAL A 1 121 ? -0.312 -8.879 -17.036 1.00 87.06 121 VAL A O 1
ATOM 968 N N . VAL A 1 122 ? -1.316 -9.691 -15.213 1.00 78.31 122 VAL A N 1
ATOM 969 C CA . VAL A 1 122 ? -0.444 -10.877 -15.101 1.00 78.31 122 VAL A CA 1
ATOM 970 C C . VAL A 1 122 ? -0.745 -11.917 -16.191 1.00 78.31 122 VAL A C 1
ATOM 972 O O . VAL A 1 122 ? 0.117 -12.729 -16.512 1.00 78.31 122 VAL A O 1
ATOM 975 N N . LEU A 1 123 ? -1.962 -11.909 -16.741 1.00 75.38 123 LEU A N 1
ATOM 976 C CA . LEU A 1 123 ? -2.419 -12.853 -17.765 1.00 75.38 123 LEU A CA 1
ATOM 977 C C . LEU A 1 123 ? -2.246 -12.346 -19.207 1.00 75.38 123 LEU A C 1
ATOM 979 O O . LEU A 1 123 ? -2.467 -13.127 -20.132 1.00 75.38 123 LEU A O 1
ATOM 983 N N . ALA A 1 124 ? -1.920 -11.064 -19.389 1.00 72.50 124 ALA A N 1
ATOM 984 C CA . ALA A 1 124 ? -1.721 -10.413 -20.684 1.00 72.50 124 ALA A CA 1
ATOM 985 C C . ALA A 1 124 ? -0.256 -10.493 -21.129 1.00 72.50 124 ALA A C 1
ATOM 987 O O . ALA A 1 124 ? -0.038 -10.696 -22.344 1.00 72.50 124 ALA A O 1
#

Foldseek 3Di:
DVVVLVVLQVLLVVLLVVLCVVLVVLVVQLVVVVVCCVVVVDDNDFSCPVPDLVVLLVQLVVLLVQLVVQVPDPDRSPSRNPSSVVSNVSSLVSLVSCCVRVVDPSSVVSSVVSVVSVVVVVVD

pLDDT: mean 88.5, std 6.55, range [59.06, 96.38]

Secondary structure (DSSP, 8-state):
-HHHHHHHHHHHHHHHHHHHHHHHHHHHHHHHHHHHHHTTSS-S--TTTTS-HHHHHHHHHHHHHHHHHHHSSSS--HHHHHHHHHHHHHHHHHHHHHHHHS--HHHHHHHHHHHHHHHHHHH-